Protein AF-A0A812QAQ3-F1 (afdb_monomer)

Radius of gyration: 33.07 Å; Cα contacts (8 Å, |Δi|>4): 103; chains: 1; bounding box: 86×36×86 Å

pLDDT: mean 80.58, std 15.56, range [41.09, 96.94]

Secondary structure (DSSP, 8-state):
---GGGTTHHHHHHHHHHHHHHHHHHHHHHHHHHHHH-EEEEEEEEPPP-EETTEE---EEEEEEEE-SS-SSS-HHHHHHHHHHHHHHHHHHHHHHHHHHHHHHHHHHHHHHHHHHHHHHHHHHHHHHHTS-GGG-SS-------PPPPP---

Foldseek 3Di:
DPDPVCVCVLVVLQVLLVVLVVVLVVLVVVLVVCQVQADWDKDWDWDDWDDDPNDTDTDIDIDIDGHHLDDVVVDDVSVVVSVVSVVSSVVSNVSNVVSVVVNVVVVVVVVVVVVVVVVVVVVVVVVVVVPDPPPPPDDDDDDDDDDDDDDDDD

Nearest PDB structures (foldseek):
  8s89-assembly1_A  TM=4.238E-01  e=3.036E+00  synthetic construct
  5owv-assembly1_D  TM=3.569E-01  e=4.433E+00  Campylobacter jejuni
  6ly8-assembly1_G  TM=3.098E-01  e=5.706E+00  Thermus thermophilus HB8
  5oxf-assembly1_C  TM=3.542E-01  e=6.895E+00  Campylobacter jejuni
  6r10-assembly1_G  TM=2.069E-01  e=2.513E+00  Thermus thermophilus HB8

Sequence (154 aa):
MIRDDMQEMPAYALVYGMLCGLNCCFTLLPLVADLAEGRHVEQTVREPTVRVNRTKYESWTTYTQITPFFDMSLGLEFNAESLCMLLTPLTMAAGCYLSACAHVIVDQAAHRLDVQHDEDQFGDSTRHLATLPAAERTLQCPRVFSGKAFKVDT

Structure (mmCIF, N/CA/C/O backbone):
data_AF-A0A812QAQ3-F1
#
_entry.id   AF-A0A812QAQ3-F1
#
loop_
_atom_site.group_PDB
_atom_site.id
_atom_site.type_symbol
_atom_site.label_atom_id
_atom_site.label_alt_id
_atom_site.label_comp_id
_atom_site.label_asym_id
_atom_site.label_entity_id
_atom_site.label_seq_id
_atom_site.pdbx_PDB_ins_code
_atom_site.Cartn_x
_atom_site.Cartn_y
_atom_site.Cartn_z
_atom_site.occupancy
_atom_site.B_iso_or_equiv
_atom_site.auth_seq_id
_atom_site.auth_comp_id
_atom_site.auth_asym_id
_atom_site.auth_atom_id
_atom_site.pdbx_PDB_model_num
ATOM 1 N N . MET A 1 1 ? 4.941 -2.038 -35.171 1.00 48.50 1 MET A N 1
ATOM 2 C CA . MET A 1 1 ? 4.101 -0.835 -35.006 1.00 48.50 1 MET A CA 1
ATOM 3 C C . MET A 1 1 ? 3.555 -0.843 -33.580 1.00 48.50 1 MET A C 1
ATOM 5 O O . MET A 1 1 ? 2.393 -1.150 -33.355 1.00 48.50 1 MET A O 1
ATOM 9 N N . ILE A 1 2 ? 4.446 -0.629 -32.607 1.00 48.84 2 ILE A N 1
ATOM 10 C CA . ILE A 1 2 ? 4.054 -0.261 -31.243 1.00 48.84 2 ILE A CA 1
ATOM 11 C C . ILE A 1 2 ? 3.640 1.202 -31.375 1.00 48.84 2 ILE A C 1
ATOM 13 O O . ILE A 1 2 ? 4.372 1.997 -31.953 1.00 48.84 2 ILE A O 1
ATOM 17 N N . ARG A 1 3 ? 2.390 1.480 -31.033 1.00 52.34 3 ARG A N 1
ATOM 18 C CA . ARG A 1 3 ? 1.705 2.750 -31.274 1.00 52.34 3 ARG A CA 1
ATOM 19 C C . ARG A 1 3 ? 2.239 3.772 -30.265 1.00 52.34 3 ARG A C 1
ATOM 21 O O . ARG A 1 3 ? 2.377 3.409 -29.098 1.00 52.34 3 ARG A O 1
ATOM 28 N N . ASP A 1 4 ? 2.505 5.005 -30.700 1.00 66.06 4 ASP A N 1
ATOM 29 C CA . ASP A 1 4 ? 3.058 6.100 -29.874 1.00 66.06 4 ASP A CA 1
ATOM 30 C C . ASP A 1 4 ? 2.292 6.357 -28.554 1.00 66.06 4 ASP A C 1
ATOM 32 O O . ASP A 1 4 ? 2.837 6.938 -27.623 1.00 66.06 4 ASP A O 1
ATOM 36 N N . ASP A 1 5 ? 1.075 5.822 -28.400 1.00 68.69 5 ASP A N 1
ATOM 37 C CA . ASP A 1 5 ? 0.294 5.833 -27.152 1.00 68.69 5 ASP A CA 1
ATOM 38 C C . ASP A 1 5 ? 0.986 5.186 -25.933 1.00 68.69 5 ASP A C 1
ATO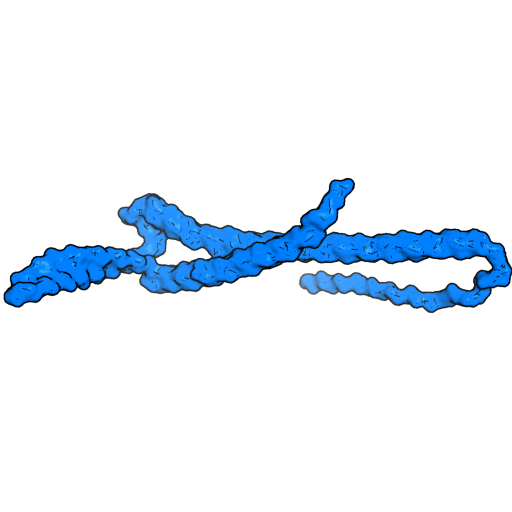M 40 O O . ASP A 1 5 ? 0.570 5.423 -24.800 1.00 68.69 5 ASP A O 1
ATOM 44 N N . MET A 1 6 ? 2.021 4.355 -26.114 1.00 75.25 6 MET A N 1
ATOM 45 C CA . MET A 1 6 ? 2.731 3.741 -24.977 1.00 75.25 6 MET A CA 1
ATOM 46 C C . MET A 1 6 ? 3.845 4.623 -24.391 1.00 75.25 6 MET A C 1
ATOM 48 O O . MET A 1 6 ? 4.409 4.258 -23.359 1.00 75.25 6 MET A O 1
ATOM 52 N N . GLN A 1 7 ? 4.147 5.777 -24.999 1.00 79.38 7 GLN A N 1
ATOM 53 C CA . GLN A 1 7 ? 5.209 6.675 -24.528 1.00 79.38 7 GLN A CA 1
ATOM 54 C C . GLN A 1 7 ? 4.884 7.321 -23.169 1.00 79.38 7 GLN A C 1
ATOM 56 O O . GLN A 1 7 ? 5.785 7.544 -22.366 1.00 79.38 7 GLN A O 1
ATOM 61 N N . GLU A 1 8 ? 3.600 7.531 -22.867 1.00 84.62 8 GLU A N 1
ATOM 62 C CA . GLU A 1 8 ? 3.127 8.111 -21.596 1.00 84.62 8 GLU A CA 1
ATOM 63 C C . GLU A 1 8 ? 2.911 7.057 -20.488 1.00 84.62 8 GLU A C 1
ATOM 65 O O . GLU A 1 8 ? 2.724 7.383 -19.314 1.00 84.62 8 GLU A O 1
ATOM 70 N N . MET A 1 9 ? 2.963 5.762 -20.825 1.00 85.00 9 MET A N 1
ATOM 71 C CA . MET A 1 9 ? 2.752 4.667 -19.872 1.00 85.00 9 MET A CA 1
ATOM 72 C C . MET A 1 9 ? 3.667 4.702 -18.623 1.00 85.00 9 MET A C 1
ATOM 74 O O . MET A 1 9 ? 3.151 4.452 -17.527 1.00 85.00 9 MET A O 1
ATOM 78 N N . PRO A 1 10 ? 4.981 5.019 -18.710 1.00 87.62 10 PRO A N 1
ATOM 79 C CA . PRO A 1 10 ? 5.836 5.086 -17.521 1.00 87.62 10 PRO A CA 1
ATOM 80 C C . PRO A 1 10 ? 5.437 6.193 -16.540 1.00 87.62 10 PRO A C 1
ATOM 82 O O . PRO A 1 10 ? 5.557 5.993 -15.329 1.00 87.62 10 PRO A O 1
ATOM 85 N N . ALA A 1 11 ? 4.909 7.320 -17.031 1.00 88.25 11 ALA A N 1
ATOM 86 C CA . ALA A 1 11 ? 4.437 8.403 -16.173 1.00 88.25 11 ALA A CA 1
ATOM 87 C C . ALA A 1 11 ? 3.240 7.944 -15.323 1.00 88.25 11 ALA A C 1
ATOM 89 O O . ALA A 1 11 ? 3.220 8.145 -14.107 1.00 88.25 11 ALA A O 1
ATOM 90 N N . TYR A 1 12 ? 2.280 7.241 -15.935 1.00 91.44 12 TYR A N 1
ATOM 91 C CA . TYR A 1 12 ? 1.130 6.684 -15.216 1.00 91.44 12 TYR A CA 1
ATOM 92 C C . TYR A 1 12 ? 1.519 5.588 -14.224 1.00 91.44 12 TYR A C 1
ATOM 94 O O . TYR A 1 12 ? 0.958 5.536 -13.128 1.00 91.44 12 TYR A O 1
ATOM 102 N N . ALA A 1 13 ? 2.489 4.738 -14.579 1.00 91.19 13 ALA A N 1
ATOM 103 C CA . ALA A 1 13 ? 3.004 3.723 -13.668 1.00 91.19 13 ALA A CA 1
ATOM 104 C C . ALA A 1 13 ? 3.558 4.381 -12.399 1.00 91.19 13 ALA A C 1
ATOM 106 O O . ALA A 1 13 ? 3.121 4.051 -11.302 1.00 91.19 13 ALA A O 1
ATOM 107 N N . LEU A 1 14 ? 4.430 5.382 -12.537 1.00 91.81 14 LEU A N 1
ATOM 108 C CA . LEU A 1 14 ? 5.031 6.076 -11.398 1.00 91.81 14 LEU A CA 1
ATOM 109 C C . LEU A 1 14 ? 3.987 6.765 -10.502 1.00 91.81 14 LEU A C 1
ATOM 111 O O . LEU A 1 14 ? 4.068 6.644 -9.277 1.00 91.81 14 LEU A O 1
ATOM 115 N N . VAL A 1 15 ? 2.975 7.421 -11.083 1.00 95.44 15 VAL A N 1
ATOM 116 C CA . VAL A 1 15 ? 1.864 8.013 -10.312 1.00 95.44 15 VAL A CA 1
ATOM 117 C C . VAL A 1 15 ? 1.090 6.941 -9.540 1.00 95.44 15 VAL A C 1
ATOM 119 O O . VAL A 1 15 ? 0.795 7.131 -8.359 1.00 95.44 15 VAL A O 1
ATOM 122 N N . TYR A 1 16 ? 0.803 5.797 -10.167 1.00 94.75 16 TYR A N 1
ATOM 123 C CA . TYR A 1 16 ? 0.175 4.662 -9.490 1.00 94.75 16 TYR A CA 1
ATOM 124 C C . TYR A 1 16 ? 1.026 4.163 -8.312 1.00 94.75 16 TYR A C 1
ATOM 126 O O . TYR A 1 16 ? 0.506 4.003 -7.208 1.00 94.75 16 TYR A O 1
ATOM 134 N N . GLY A 1 17 ? 2.339 4.004 -8.506 1.00 95.56 17 GLY A N 1
ATOM 135 C CA . GLY A 1 17 ? 3.268 3.623 -7.442 1.00 95.56 17 GLY A CA 1
ATOM 136 C C . GLY A 1 17 ? 3.248 4.587 -6.254 1.00 95.56 17 GLY A C 1
ATOM 137 O O . GLY A 1 17 ? 3.152 4.143 -5.108 1.00 95.56 17 GLY A O 1
ATOM 138 N N . MET A 1 18 ? 3.256 5.901 -6.509 1.00 95.69 18 MET A N 1
ATOM 139 C CA . MET A 1 18 ? 3.160 6.915 -5.451 1.00 95.69 18 MET A CA 1
ATOM 140 C C . MET A 1 18 ? 1.838 6.830 -4.682 1.00 95.69 18 MET A C 1
ATOM 142 O O . MET A 1 18 ? 1.845 6.868 -3.451 1.00 95.69 18 MET A O 1
ATOM 146 N N . LEU A 1 19 ? 0.711 6.689 -5.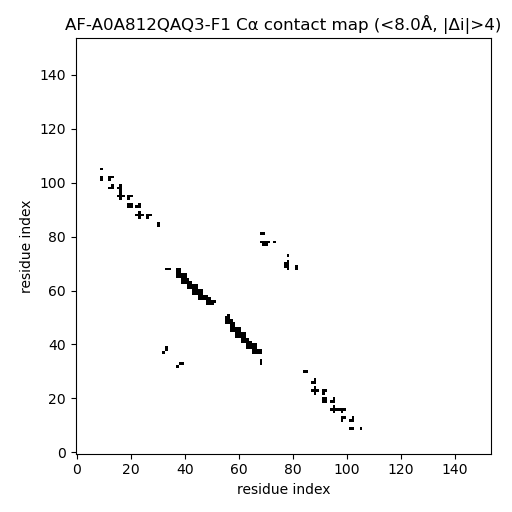385 1.00 96.62 19 LEU A N 1
ATOM 147 C CA . LEU A 1 19 ? -0.607 6.561 -4.757 1.00 96.62 19 LEU A CA 1
ATOM 148 C C . LEU A 1 19 ? -0.698 5.295 -3.900 1.00 96.62 19 LEU A C 1
ATOM 150 O O . LEU A 1 19 ? -1.179 5.357 -2.769 1.00 96.62 19 LEU A O 1
ATOM 154 N N . CYS A 1 20 ? -0.181 4.165 -4.392 1.00 96.31 20 CYS A N 1
ATOM 155 C CA . CYS A 1 20 ? -0.068 2.939 -3.606 1.00 96.31 20 CYS A CA 1
ATOM 156 C C . CYS A 1 20 ? 0.796 3.140 -2.356 1.00 96.31 20 CYS A C 1
ATOM 158 O O . CYS A 1 20 ? 0.408 2.690 -1.281 1.00 96.31 20 CYS A O 1
ATOM 160 N N . GLY A 1 21 ? 1.926 3.844 -2.468 1.00 96.69 21 GLY A N 1
ATOM 161 C CA . GLY A 1 21 ? 2.788 4.166 -1.329 1.00 96.69 21 GLY A CA 1
ATOM 162 C C . GLY A 1 21 ? 2.085 5.022 -0.270 1.00 96.69 21 GLY A C 1
ATOM 163 O O . GLY A 1 21 ? 2.114 4.683 0.911 1.00 96.69 21 GLY A O 1
ATOM 164 N N . LEU A 1 22 ? 1.394 6.090 -0.680 1.00 96.62 22 LEU A N 1
ATOM 165 C CA . LEU A 1 22 ? 0.645 6.959 0.236 1.00 96.62 22 LEU A CA 1
ATOM 166 C C . LEU A 1 22 ? -0.507 6.214 0.920 1.00 96.62 22 LEU A C 1
ATOM 168 O O . LEU A 1 22 ? -0.650 6.291 2.141 1.00 96.62 22 LEU A O 1
ATOM 172 N N . ASN A 1 23 ? -1.283 5.440 0.157 1.00 95.81 23 ASN A N 1
ATOM 173 C CA . ASN A 1 23 ? -2.368 4.623 0.702 1.00 95.81 23 ASN A CA 1
ATOM 174 C C . ASN A 1 23 ? -1.840 3.543 1.656 1.00 95.81 23 ASN A C 1
ATOM 176 O O . ASN A 1 23 ? -2.462 3.278 2.685 1.00 95.81 23 ASN A O 1
ATOM 180 N N . CYS A 1 24 ? -0.670 2.968 1.362 1.00 96.94 24 CYS A N 1
ATOM 181 C CA . CYS A 1 24 ? 0.006 2.042 2.261 1.00 96.94 24 CYS A CA 1
ATOM 182 C C . CYS A 1 24 ? 0.342 2.723 3.591 1.00 96.94 24 CYS A C 1
ATOM 184 O O . CYS A 1 24 ? 0.026 2.170 4.638 1.00 96.94 24 CYS A O 1
ATOM 186 N N . CYS A 1 25 ? 0.918 3.930 3.575 1.00 96.12 25 CYS A N 1
ATOM 187 C CA . CYS A 1 25 ? 1.226 4.674 4.800 1.00 96.12 25 CYS A CA 1
ATOM 188 C C . CYS A 1 25 ? -0.033 4.975 5.624 1.00 96.12 25 CYS A C 1
ATOM 190 O O . CYS A 1 25 ? -0.046 4.733 6.830 1.00 96.12 25 CYS A O 1
ATOM 192 N N . PHE A 1 26 ? -1.108 5.448 4.985 1.00 96.12 26 PHE A N 1
ATOM 193 C CA . PHE A 1 26 ? -2.362 5.752 5.681 1.00 96.12 26 PHE A CA 1
ATOM 194 C C . PHE A 1 26 ? -3.096 4.520 6.198 1.00 96.12 26 PHE A C 1
ATOM 196 O O . PHE A 1 26 ? -3.823 4.637 7.175 1.00 96.12 26 PHE A O 1
ATOM 203 N N . THR A 1 27 ? -2.898 3.355 5.584 1.00 95.62 27 THR A N 1
ATOM 204 C CA . THR A 1 27 ? -3.456 2.089 6.081 1.00 95.62 27 THR A CA 1
ATOM 205 C C . THR A 1 27 ? -2.584 1.494 7.187 1.00 95.62 27 THR A C 1
ATOM 207 O O . THR A 1 27 ? -3.094 0.918 8.141 1.00 95.62 27 THR A O 1
ATOM 210 N N . LEU A 1 28 ? -1.262 1.656 7.096 1.00 94.88 28 LEU A N 1
ATOM 211 C CA . LEU A 1 28 ? -0.313 1.101 8.057 1.00 94.88 28 LEU A CA 1
ATOM 212 C C . LEU A 1 28 ? -0.363 1.824 9.409 1.00 94.88 28 LEU A C 1
ATOM 214 O O . LEU A 1 28 ? -0.235 1.173 10.437 1.00 94.88 28 LEU A O 1
ATOM 218 N N . LEU A 1 29 ? -0.562 3.146 9.430 1.00 95.00 29 LEU A N 1
ATOM 219 C CA . LEU A 1 29 ? -0.653 3.924 10.673 1.00 95.00 29 LEU A CA 1
ATOM 220 C C . LEU A 1 29 ? -1.769 3.451 11.629 1.00 95.00 29 LEU A C 1
ATOM 222 O O . LEU A 1 29 ? -1.440 3.123 12.770 1.00 95.00 29 LEU A O 1
ATOM 226 N N . PRO A 1 30 ? -3.052 3.380 11.216 1.00 91.50 30 PRO A N 1
ATOM 227 C CA . PRO A 1 30 ? -4.113 2.869 12.077 1.00 91.50 30 PRO A CA 1
ATOM 228 C C . PRO A 1 30 ? -3.897 1.392 12.405 1.00 91.50 30 PRO A C 1
ATOM 230 O O . PRO A 1 30 ? -4.091 1.002 13.545 1.00 91.50 30 PRO A O 1
ATOM 233 N N . LEU A 1 31 ? -3.386 0.592 11.463 1.00 92.69 31 LEU A N 1
ATOM 234 C CA . LEU A 1 31 ? -3.083 -0.816 11.714 1.00 92.69 31 LEU A CA 1
ATOM 235 C C . LEU A 1 31 ? -2.036 -0.995 12.823 1.00 92.69 31 LEU A C 1
ATOM 237 O O . LEU A 1 31 ? -2.182 -1.877 13.659 1.00 92.69 31 LEU A O 1
ATOM 241 N N . VAL A 1 32 ? -0.988 -0.166 12.850 1.00 93.75 32 VAL A N 1
ATOM 242 C CA . VAL A 1 32 ? 0.030 -0.186 13.914 1.00 93.75 32 VAL A CA 1
ATOM 243 C C . VAL A 1 32 ? -0.551 0.297 15.243 1.00 93.75 32 VAL A C 1
ATOM 245 O O . VAL A 1 32 ? -0.209 -0.272 16.278 1.00 93.75 32 VAL A O 1
ATOM 248 N N . ALA A 1 33 ? -1.432 1.302 15.228 1.00 91.62 33 ALA A N 1
ATOM 249 C CA . ALA A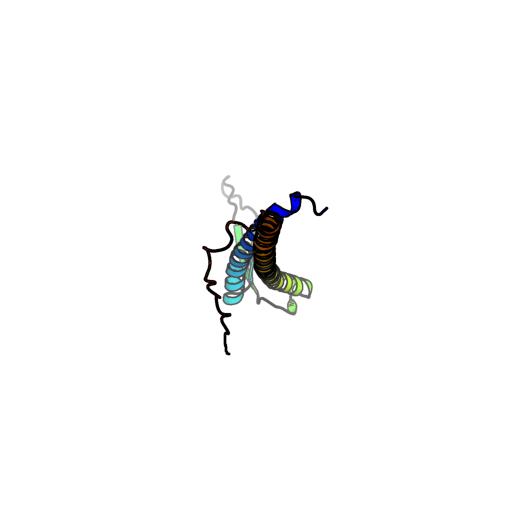 1 33 ? -2.130 1.761 16.429 1.00 91.62 33 ALA A CA 1
ATOM 250 C C . ALA A 1 33 ? -3.029 0.654 17.012 1.00 91.62 33 ALA A C 1
ATOM 252 O O . ALA A 1 33 ? -2.895 0.312 18.186 1.00 91.62 33 ALA A O 1
ATOM 253 N N . ASP A 1 34 ? -3.837 0.010 16.168 1.00 90.94 34 ASP A N 1
ATOM 254 C CA . ASP A 1 34 ? -4.704 -1.112 16.542 1.00 90.94 34 ASP A CA 1
ATOM 255 C C . ASP A 1 34 ? -3.896 -2.326 17.026 1.00 90.94 34 ASP A C 1
ATOM 257 O O . ASP A 1 34 ? -4.334 -3.066 17.906 1.00 90.94 34 ASP A O 1
ATOM 261 N N . LEU A 1 35 ? -2.695 -2.550 16.479 1.00 89.44 35 LEU A N 1
ATOM 262 C CA . LEU A 1 35 ? -1.816 -3.632 16.927 1.00 89.44 35 LEU A CA 1
ATOM 263 C C . LEU A 1 35 ? -1.176 -3.341 18.295 1.00 89.44 35 LEU A C 1
ATOM 265 O O . LEU A 1 35 ? -0.859 -4.279 19.025 1.00 89.44 35 LEU A O 1
ATOM 269 N N . ALA A 1 36 ? -0.967 -2.064 18.633 1.00 89.81 36 ALA A N 1
ATOM 270 C CA . ALA A 1 36 ? -0.369 -1.641 19.896 1.00 89.81 36 ALA A CA 1
ATOM 271 C C . ALA A 1 36 ? -1.385 -1.602 21.050 1.00 89.81 36 ALA A C 1
ATOM 273 O O . ALA A 1 36 ? -1.060 -2.036 22.156 1.00 89.81 36 ALA A O 1
ATOM 274 N N . GLU A 1 37 ? -2.596 -1.097 20.802 1.00 87.94 37 GLU A N 1
ATOM 275 C CA . GLU A 1 37 ? -3.628 -0.892 21.834 1.00 87.94 37 GLU A CA 1
ATOM 276 C C . GLU A 1 37 ? -4.722 -1.977 21.829 1.00 87.94 37 GLU A C 1
ATOM 278 O O . GLU A 1 37 ? -5.403 -2.178 22.837 1.00 87.94 37 GLU A O 1
ATOM 283 N N . GLY A 1 38 ? -4.832 -2.751 20.745 1.00 82.81 38 GLY A N 1
ATOM 284 C CA . GLY A 1 38 ? -5.904 -3.718 20.514 1.00 82.81 38 GLY A CA 1
ATOM 285 C C . GLY A 1 38 ? -7.010 -3.150 19.620 1.00 82.81 38 GLY A C 1
ATOM 286 O O . GLY A 1 38 ? -7.138 -1.942 19.435 1.00 82.81 38 GLY A O 1
ATOM 287 N N . ARG A 1 39 ? -7.839 -4.030 19.044 1.00 82.31 39 ARG A N 1
ATOM 288 C CA . ARG A 1 39 ? -8.925 -3.616 18.147 1.00 82.31 39 ARG A CA 1
ATOM 289 C C . ARG A 1 39 ? -10.080 -3.052 18.973 1.00 82.31 39 ARG A C 1
ATOM 291 O O . ARG A 1 39 ? -10.706 -3.784 19.749 1.00 82.31 39 ARG A O 1
ATOM 298 N N . HIS A 1 40 ? -10.373 -1.769 18.773 1.00 85.12 40 HIS A N 1
ATOM 299 C CA . HIS A 1 40 ? -11.506 -1.086 19.390 1.00 85.12 40 HIS A CA 1
ATOM 300 C C . HIS A 1 40 ? -12.782 -1.334 18.585 1.00 85.12 40 HIS A C 1
ATOM 302 O O . HIS A 1 40 ? -12.909 -0.911 17.437 1.00 85.12 40 HIS A O 1
ATOM 308 N N . VAL A 1 41 ? -13.748 -2.010 19.201 1.00 81.25 41 VAL A N 1
ATOM 309 C CA . VAL A 1 41 ? -15.101 -2.136 18.658 1.00 81.25 41 VAL A CA 1
ATOM 310 C C . VAL A 1 41 ? -16.014 -1.270 19.510 1.00 81.25 41 VAL A C 1
ATOM 312 O O . VAL A 1 41 ? -16.273 -1.572 20.677 1.00 81.25 41 VAL A O 1
ATOM 315 N N . GLU A 1 42 ? -16.474 -0.165 18.931 1.00 83.69 42 GLU A N 1
ATOM 316 C CA . GLU A 1 42 ? -17.444 0.719 19.569 1.00 83.69 42 GLU A CA 1
ATOM 317 C C . GLU A 1 42 ? -18.857 0.349 19.132 1.00 83.69 42 GLU A C 1
ATOM 319 O O . GLU A 1 42 ? -19.190 0.353 17.945 1.00 83.69 42 GLU A O 1
ATOM 324 N N . GLN A 1 43 ? -19.709 0.051 20.108 1.00 83.50 43 GLN A N 1
ATOM 325 C CA . GLN A 1 43 ? -21.129 -0.156 19.884 1.00 83.50 43 GLN A CA 1
ATOM 326 C C . GLN A 1 43 ? -21.915 0.935 20.609 1.00 83.50 43 GLN A C 1
ATOM 328 O O . GLN A 1 43 ? -22.018 0.948 21.838 1.00 83.50 43 GLN A O 1
ATOM 333 N N . THR A 1 44 ? -22.492 1.854 19.837 1.00 84.75 44 THR A N 1
ATOM 334 C CA . THR A 1 44 ? -23.367 2.902 20.368 1.00 84.75 44 THR A CA 1
ATOM 335 C C . THR A 1 44 ? -24.795 2.384 20.417 1.00 84.75 44 THR A C 1
ATOM 337 O O . THR A 1 44 ? -25.424 2.158 19.381 1.00 84.75 44 THR A O 1
ATOM 340 N N . VAL A 1 45 ? -25.324 2.198 21.625 1.00 84.06 45 VAL A N 1
ATOM 341 C CA . VAL A 1 45 ? -26.708 1.764 21.826 1.00 84.06 45 VAL A CA 1
ATOM 342 C C . VAL A 1 45 ? -27.534 2.961 22.280 1.00 84.06 45 VAL A C 1
ATOM 344 O O . VAL A 1 45 ? -27.166 3.690 23.201 1.00 84.06 45 VAL A O 1
ATOM 347 N N . ARG A 1 46 ? -28.667 3.185 21.607 1.00 79.62 46 ARG A N 1
ATOM 348 C CA . ARG A 1 46 ? -29.615 4.235 21.983 1.00 79.62 46 ARG A CA 1
ATOM 349 C C . ARG A 1 46 ? -30.413 3.779 23.197 1.00 79.62 46 ARG A C 1
ATOM 351 O O . ARG A 1 46 ? -31.146 2.793 23.115 1.00 79.62 46 ARG A O 1
ATOM 358 N N . GLU A 1 47 ? -30.313 4.511 24.297 1.00 78.00 47 GLU A N 1
ATOM 359 C CA . GLU A 1 47 ? -31.127 4.237 25.474 1.00 78.00 47 GLU A CA 1
ATOM 360 C C . GLU A 1 47 ? -32.555 4.788 25.305 1.00 78.00 47 GLU A C 1
ATOM 362 O O . GLU A 1 47 ? -32.785 5.771 24.586 1.00 78.00 47 GLU A O 1
ATOM 367 N N . PRO A 1 48 ? -33.560 4.147 25.930 1.00 68.75 48 PRO A N 1
ATOM 368 C CA . PRO A 1 48 ? -34.943 4.587 25.829 1.00 68.75 48 PRO A CA 1
ATOM 369 C C . PRO A 1 48 ? -35.113 5.995 26.412 1.00 68.75 48 PRO A C 1
ATOM 371 O O . PRO A 1 48 ? -34.731 6.284 27.542 1.00 68.75 48 PRO A O 1
ATOM 374 N N . THR A 1 49 ? -35.734 6.884 25.636 1.00 73.00 49 THR A N 1
ATOM 375 C CA . THR A 1 49 ? -35.931 8.290 26.012 1.00 73.00 49 THR A CA 1
ATOM 376 C C . THR A 1 49 ? -36.840 8.418 27.231 1.00 73.00 49 THR A C 1
ATOM 378 O O . THR A 1 49 ? -38.033 8.108 27.149 1.00 73.00 49 THR A O 1
ATOM 381 N N . VAL A 1 50 ? -36.312 8.944 28.336 1.00 72.19 50 VAL A N 1
ATOM 382 C CA . VAL A 1 50 ? -37.102 9.270 29.527 1.00 72.19 50 VAL A CA 1
ATOM 383 C C . VAL A 1 50 ? -37.709 10.665 29.340 1.00 72.19 50 VAL A C 1
ATOM 385 O O . VAL A 1 50 ? -37.000 11.667 29.226 1.00 72.19 50 VAL A O 1
ATOM 388 N N . ARG A 1 51 ? -39.043 10.754 29.268 1.00 68.44 51 ARG A N 1
ATOM 389 C CA . ARG A 1 51 ? -39.758 12.041 29.252 1.00 68.44 51 ARG A CA 1
ATOM 390 C C . ARG A 1 51 ? -39.975 12.516 30.685 1.00 68.44 51 ARG A C 1
ATOM 392 O O . ARG A 1 51 ? -40.851 11.998 31.371 1.00 68.44 51 ARG A O 1
ATOM 399 N N . VAL A 1 52 ? -39.240 13.542 31.103 1.00 77.56 52 VAL A N 1
ATOM 400 C CA . VAL A 1 52 ? -39.479 14.254 32.368 1.00 77.56 52 VAL A CA 1
ATOM 401 C C . VAL A 1 52 ? -39.899 15.685 32.033 1.00 77.56 52 VAL A C 1
ATOM 403 O O . VAL A 1 52 ? -39.184 16.394 31.331 1.00 77.56 52 VAL A O 1
ATOM 406 N N . ASN A 1 53 ? -41.080 16.111 32.495 1.00 78.00 53 ASN A N 1
ATOM 407 C CA . ASN A 1 53 ? -41.583 17.490 32.367 1.00 78.00 53 ASN A CA 1
ATOM 408 C C . ASN A 1 53 ? -41.553 18.097 30.942 1.00 78.00 53 ASN A C 1
ATOM 410 O O . ASN A 1 53 ? -41.054 19.199 30.749 1.00 78.00 53 ASN A O 1
ATOM 414 N N . ARG A 1 54 ? -42.120 17.409 29.934 1.00 75.50 54 ARG A N 1
ATOM 415 C CA . ARG A 1 54 ? -42.197 17.843 28.509 1.00 75.50 54 ARG A CA 1
ATOM 416 C C . ARG A 1 54 ? -40.856 18.020 27.777 1.00 75.50 54 ARG A C 1
ATOM 418 O O . ARG A 1 54 ? -40.878 18.188 26.560 1.00 75.50 54 ARG A O 1
ATOM 425 N N . THR A 1 55 ? -39.721 17.886 28.453 1.00 68.62 55 THR A N 1
ATOM 426 C CA . THR A 1 55 ? -38.397 17.874 27.825 1.00 68.62 55 THR A CA 1
ATOM 427 C C . THR A 1 55 ? -38.014 16.434 27.479 1.00 68.62 55 THR A C 1
ATOM 429 O O . THR A 1 55 ? -38.144 15.522 28.300 1.00 68.62 55 THR A O 1
ATOM 432 N N . LYS A 1 56 ? -37.602 16.195 26.229 1.00 78.25 56 LYS A N 1
ATOM 433 C CA . LYS A 1 56 ? -37.143 14.881 25.761 1.00 78.25 56 LYS A CA 1
ATOM 434 C C . LYS A 1 56 ? -35.635 14.796 25.992 1.00 78.25 56 LYS A C 1
ATOM 436 O O . LYS A 1 56 ? -34.889 15.489 25.311 1.00 78.25 56 LYS A O 1
ATOM 441 N N . TYR A 1 57 ? -35.209 13.962 26.935 1.00 77.12 57 TYR A N 1
ATOM 442 C CA . TYR A 1 57 ? -33.799 13.627 27.117 1.00 77.12 57 TYR A CA 1
ATOM 443 C C . TYR A 1 57 ? -33.492 12.359 26.322 1.00 77.12 57 TYR A C 1
ATOM 445 O O . TYR A 1 57 ? -34.258 11.393 26.350 1.00 77.12 57 TYR A O 1
ATOM 453 N N . GLU A 1 58 ? -32.401 12.392 25.569 1.00 80.31 58 GLU A N 1
ATOM 454 C CA . GLU A 1 58 ? -31.916 11.274 24.769 1.00 80.31 58 GLU A CA 1
ATOM 455 C C . GLU A 1 58 ? -30.499 10.965 25.252 1.00 80.31 58 GLU A C 1
ATOM 457 O O . GLU A 1 58 ? -29.584 11.746 24.995 1.00 80.31 58 GLU A O 1
ATOM 462 N N . SER A 1 59 ? -30.344 9.898 26.042 1.00 79.88 59 SER A N 1
ATOM 463 C CA . SER A 1 59 ? -29.035 9.404 26.464 1.00 79.88 59 SER A CA 1
ATOM 464 C C . SER A 1 59 ? -28.483 8.446 25.412 1.00 79.88 59 SER A C 1
ATOM 466 O O . SER A 1 59 ? -29.204 7.626 24.836 1.00 79.88 59 SER A O 1
ATOM 468 N N . TRP A 1 60 ? -27.190 8.584 25.145 1.00 83.56 60 TRP A N 1
ATOM 469 C CA . TRP A 1 60 ? -26.430 7.694 24.280 1.00 83.56 60 TRP A CA 1
ATOM 470 C C . TRP A 1 60 ? -25.342 7.060 25.136 1.00 83.56 60 TRP A C 1
ATOM 472 O O . TRP A 1 60 ? -24.539 7.785 25.723 1.00 83.56 60 TRP A O 1
ATOM 482 N N . THR A 1 61 ? -25.334 5.730 25.210 1.00 85.19 61 THR A N 1
ATOM 483 C CA . THR A 1 61 ? -24.303 4.977 25.927 1.00 85.19 61 THR A CA 1
ATOM 484 C C . THR A 1 61 ? -23.452 4.248 24.897 1.00 85.19 61 THR A C 1
ATOM 486 O O . THR A 1 61 ? -23.951 3.420 24.130 1.00 85.19 61 THR A O 1
ATOM 489 N N . THR A 1 62 ? -22.168 4.596 24.851 1.00 86.94 62 THR A N 1
ATOM 490 C CA . THR A 1 62 ? -21.180 3.972 23.966 1.00 86.94 62 THR A CA 1
ATOM 491 C C . THR A 1 62 ? -20.422 2.910 24.749 1.00 86.94 62 THR A C 1
ATOM 493 O O . THR A 1 62 ? -19.798 3.215 25.764 1.00 86.94 62 THR A O 1
ATOM 496 N N . TYR A 1 63 ? -20.483 1.661 24.289 1.00 87.94 63 TYR A N 1
ATOM 497 C CA . TYR A 1 63 ? -19.688 0.567 24.837 1.00 87.94 63 TYR A CA 1
ATOM 498 C C . TYR A 1 63 ? -18.449 0.374 23.966 1.00 87.94 63 TYR A C 1
ATOM 500 O O . TYR A 1 63 ? -18.572 0.026 22.793 1.00 87.94 63 TYR A O 1
ATOM 508 N N . THR A 1 64 ? -17.267 0.577 24.542 1.00 86.31 64 THR A N 1
ATOM 509 C CA . THR A 1 64 ? -15.990 0.297 23.878 1.00 86.31 64 THR A CA 1
ATOM 510 C C . THR A 1 64 ? -15.478 -1.052 24.368 1.00 86.31 64 THR A C 1
ATOM 512 O O . THR A 1 64 ? -15.155 -1.204 25.547 1.00 86.31 64 THR A O 1
ATOM 515 N N . GLN A 1 65 ? -15.424 -2.045 23.481 1.00 87.12 65 GLN A N 1
ATOM 516 C CA . GLN A 1 65 ? -14.788 -3.331 23.767 1.00 87.12 65 GLN A CA 1
ATOM 517 C C . GLN A 1 65 ? -13.416 -3.375 23.100 1.00 87.12 65 GLN A C 1
ATOM 519 O O . GLN A 1 65 ? -13.283 -3.060 21.918 1.00 87.12 65 GLN A O 1
ATOM 524 N N . ILE A 1 66 ? -12.400 -3.757 23.874 1.00 89.06 66 ILE A N 1
ATOM 525 C CA . ILE A 1 66 ? -11.037 -3.963 23.380 1.00 89.06 66 ILE A CA 1
ATOM 526 C C . ILE A 1 66 ? -10.864 -5.461 23.181 1.00 89.06 66 ILE A C 1
ATOM 528 O O . ILE A 1 66 ? -10.962 -6.233 24.136 1.00 89.06 66 ILE A O 1
ATOM 532 N N . THR A 1 67 ? -10.634 -5.866 21.936 1.00 90.62 67 THR A N 1
ATOM 533 C CA . THR A 1 67 ? -10.422 -7.271 21.569 1.00 90.62 67 THR A CA 1
ATOM 534 C C . THR A 1 67 ? -9.019 -7.460 20.999 1.00 90.62 67 THR A C 1
ATOM 536 O O . THR A 1 67 ? -8.487 -6.550 20.354 1.00 90.62 67 TH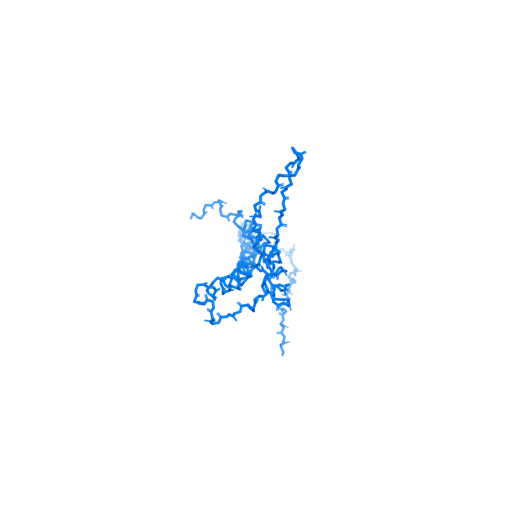R A O 1
ATOM 539 N N . PRO A 1 68 ? -8.374 -8.613 21.246 1.00 89.81 68 PRO A N 1
ATOM 540 C CA . PRO A 1 68 ? -7.098 -8.909 20.614 1.00 89.81 68 PRO A CA 1
ATOM 541 C C . PRO A 1 68 ? -7.279 -9.040 19.096 1.00 89.81 68 PRO A C 1
ATOM 543 O O . PRO A 1 68 ? -8.341 -9.423 18.610 1.00 89.81 68 PRO A O 1
ATOM 546 N N . PHE A 1 69 ? -6.221 -8.745 18.337 1.00 88.62 69 PHE A N 1
ATOM 547 C CA . PHE A 1 69 ? -6.270 -8.716 16.869 1.00 88.62 69 PHE A CA 1
ATOM 548 C C . 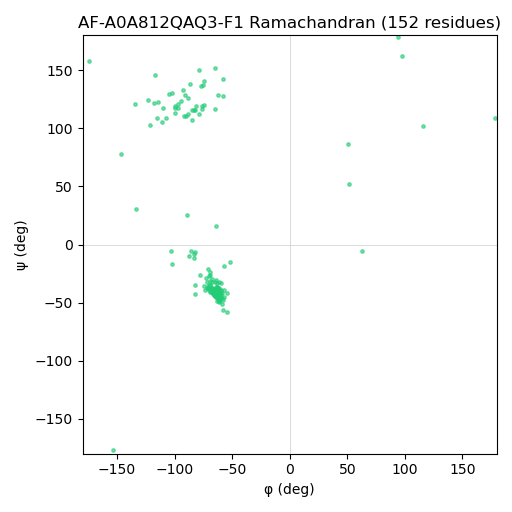PHE A 1 69 ? -6.676 -10.065 16.246 1.00 88.62 69 PHE A C 1
ATOM 550 O O . PHE A 1 69 ? -7.360 -10.106 15.223 1.00 88.62 69 PHE A O 1
ATOM 557 N N . PHE A 1 70 ? -6.286 -11.166 16.892 1.00 91.56 70 PHE A N 1
ATOM 558 C CA . PHE A 1 70 ? -6.741 -12.514 16.571 1.00 91.56 70 PHE A CA 1
ATOM 559 C C . PHE A 1 70 ? -7.379 -13.140 17.804 1.00 91.56 70 PHE A C 1
ATOM 561 O O . PHE A 1 70 ? -6.742 -13.248 18.853 1.00 91.56 70 PHE A O 1
ATOM 568 N N . ASP A 1 71 ? -8.621 -13.586 17.653 1.00 91.62 71 ASP A N 1
ATOM 569 C CA . ASP A 1 71 ? -9.372 -14.250 18.710 1.00 9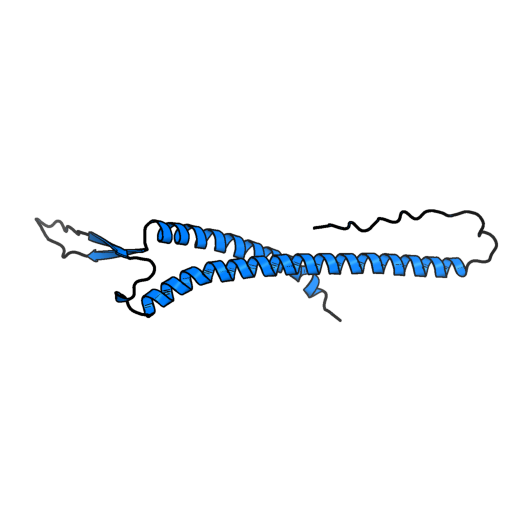1.62 71 ASP A CA 1
ATOM 570 C C . ASP A 1 71 ? -10.053 -15.498 18.143 1.00 91.62 71 ASP A C 1
ATOM 572 O O . ASP A 1 71 ? -10.852 -15.434 17.206 1.00 91.62 71 ASP A O 1
ATOM 576 N N . MET A 1 72 ? -9.736 -16.665 18.706 1.00 93.25 72 MET A N 1
ATOM 577 C CA . MET A 1 72 ? -10.379 -17.921 18.312 1.00 93.25 72 MET A CA 1
ATOM 578 C C . MET A 1 72 ? -11.836 -18.008 18.785 1.00 93.25 72 MET A C 1
ATOM 580 O O . MET A 1 72 ? -12.610 -18.770 18.209 1.00 93.25 72 MET A O 1
ATOM 584 N N . SER A 1 73 ? -12.225 -17.234 19.801 1.00 94.44 73 SER A N 1
ATOM 585 C CA . SER A 1 73 ? -13.580 -17.246 20.360 1.00 94.44 73 SER A CA 1
ATOM 586 C C . SER A 1 73 ? -14.600 -16.486 19.504 1.00 94.44 73 SER A C 1
ATOM 588 O O . SER A 1 73 ? -15.774 -16.851 19.499 1.00 94.44 73 SER A O 1
ATOM 590 N N . LEU A 1 74 ? -14.153 -15.494 18.723 1.00 89.69 74 LEU A N 1
ATOM 591 C CA . LEU A 1 74 ? -14.996 -14.676 17.836 1.00 89.69 74 LEU A CA 1
ATOM 592 C C . LEU A 1 74 ? -15.279 -15.341 16.473 1.00 89.69 74 LEU A C 1
ATOM 594 O O . LEU A 1 74 ? -16.112 -14.859 15.708 1.00 89.69 74 LEU A O 1
ATOM 598 N N . GLY A 1 75 ? -14.626 -16.470 16.174 1.00 94.50 75 GLY A N 1
ATOM 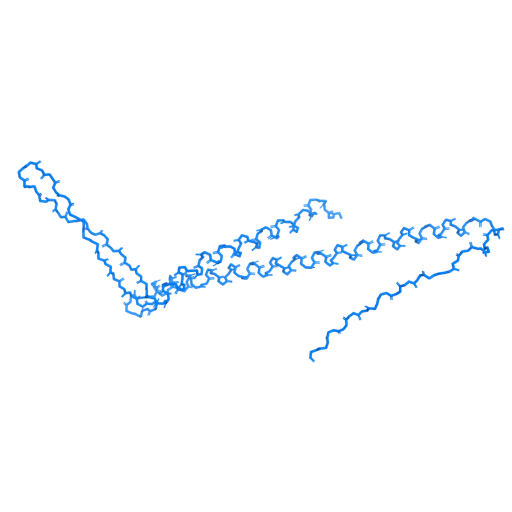599 C CA . GLY A 1 75 ? -14.846 -17.260 14.960 1.00 94.50 75 GLY A CA 1
ATOM 600 C C . GLY A 1 75 ? -13.899 -16.939 13.796 1.00 94.50 75 GLY A C 1
ATOM 601 O O . GLY A 1 75 ? -13.008 -16.095 13.877 1.00 94.50 75 GLY A O 1
ATOM 602 N N . LEU A 1 76 ? -14.054 -17.673 12.688 1.00 95.88 76 LEU A N 1
ATOM 603 C CA . LEU A 1 76 ? -13.165 -17.559 11.520 1.00 95.88 76 LEU A CA 1
ATOM 604 C C . LEU A 1 76 ? -13.364 -16.262 10.730 1.00 95.88 76 LEU A C 1
ATOM 606 O O . LEU A 1 76 ? -12.396 -15.747 10.181 1.00 95.88 76 LEU A O 1
ATOM 610 N N . GLU A 1 77 ? -14.587 -15.736 10.679 1.00 95.12 77 GLU A N 1
ATOM 611 C CA . GLU A 1 77 ? -14.907 -14.509 9.939 1.00 95.12 77 GLU A CA 1
ATOM 612 C C . GLU A 1 77 ? -14.142 -13.302 10.497 1.00 95.12 77 GLU A C 1
ATOM 614 O O . GLU A 1 77 ? -13.497 -12.582 9.738 1.00 95.12 77 GLU A O 1
ATOM 619 N N . PHE A 1 78 ? -14.103 -13.163 11.826 1.00 92.31 78 PHE A N 1
ATOM 620 C CA . PHE A 1 78 ? -13.324 -12.128 12.507 1.00 92.31 78 PHE A CA 1
ATOM 621 C C . PHE A 1 78 ? -11.831 -12.213 12.162 1.00 92.31 78 PHE A C 1
ATOM 623 O O . PHE A 1 78 ? -11.208 -11.227 11.776 1.00 92.31 78 PHE A O 1
ATOM 630 N N . ASN A 1 79 ? -11.257 -13.416 12.235 1.00 93.44 79 ASN A N 1
ATOM 631 C CA . ASN A 1 79 ? -9.839 -13.620 11.937 1.00 93.44 79 ASN A CA 1
ATOM 632 C C . ASN A 1 79 ? -9.512 -13.398 10.449 1.00 93.44 79 ASN A C 1
ATOM 634 O O . ASN A 1 79 ? -8.420 -12.930 10.127 1.00 93.44 79 ASN A O 1
ATOM 638 N N . ALA A 1 80 ? -10.444 -13.709 9.541 1.00 95.69 80 ALA A N 1
ATOM 639 C CA . ALA A 1 80 ? -10.296 -13.431 8.115 1.00 95.69 80 ALA A CA 1
ATOM 640 C C . ALA A 1 80 ? -10.305 -11.923 7.831 1.00 95.69 80 ALA A C 1
ATOM 642 O O . ALA A 1 80 ? -9.499 -11.451 7.032 1.00 95.69 80 ALA A O 1
ATOM 643 N N . GLU A 1 81 ? -11.158 -11.161 8.517 1.00 93.88 81 GLU A N 1
ATOM 644 C CA . GLU A 1 81 ? -11.172 -9.701 8.429 1.00 93.88 81 GLU A CA 1
ATOM 645 C C . GLU A 1 81 ? -9.837 -9.100 8.896 1.00 93.88 81 GLU A C 1
ATOM 647 O O . GLU A 1 81 ? -9.210 -8.341 8.152 1.00 93.88 81 GLU A O 1
ATOM 652 N N . SER A 1 82 ? -9.345 -9.512 10.069 1.00 92.44 82 SER A N 1
ATOM 653 C CA . SER A 1 82 ? -8.033 -9.104 10.591 1.00 92.44 82 SER A CA 1
ATOM 654 C C . SER A 1 82 ? -6.890 -9.450 9.625 1.00 92.44 82 SER A C 1
ATOM 656 O O . SER A 1 82 ? -5.973 -8.657 9.406 1.00 92.44 82 SER A O 1
ATOM 658 N N . LEU A 1 83 ? -6.952 -10.617 8.978 1.00 95.31 83 LEU A N 1
ATOM 659 C CA . LEU A 1 83 ? -5.968 -11.025 7.975 1.00 95.31 83 LEU A CA 1
ATOM 660 C C . LEU A 1 83 ? -6.047 -10.161 6.707 1.00 95.31 83 LEU A C 1
ATOM 662 O O . LEU A 1 83 ? -5.009 -9.764 6.177 1.00 95.31 83 LEU A O 1
ATOM 666 N N . CYS A 1 84 ? -7.247 -9.813 6.238 1.00 95.81 84 CYS A N 1
ATOM 667 C CA . CYS A 1 84 ? -7.434 -8.875 5.129 1.00 95.81 84 CYS A CA 1
ATOM 668 C C . CYS A 1 84 ? -6.858 -7.487 5.449 1.00 95.81 84 CYS A C 1
ATOM 670 O O . CYS A 1 84 ? -6.218 -6.877 4.586 1.00 95.81 84 CYS A O 1
ATOM 672 N N . MET A 1 85 ? -7.012 -7.011 6.689 1.00 94.12 85 MET A N 1
ATOM 673 C CA . MET A 1 85 ? -6.406 -5.754 7.141 1.00 94.12 85 MET A CA 1
ATOM 674 C C . MET A 1 85 ? -4.872 -5.795 7.077 1.00 94.12 85 MET A C 1
ATOM 676 O O . MET A 1 85 ? -4.267 -4.808 6.670 1.00 94.12 85 MET A O 1
ATOM 680 N N . LEU A 1 86 ? -4.239 -6.936 7.383 1.00 94.69 86 LEU A N 1
ATOM 681 C CA . LEU A 1 86 ? -2.785 -7.125 7.237 1.00 94.69 86 LEU A CA 1
ATOM 682 C C . LEU A 1 86 ? -2.338 -7.275 5.774 1.00 94.69 86 LEU A C 1
ATOM 684 O O . LEU A 1 86 ? -1.289 -6.760 5.386 1.00 94.69 86 LEU A O 1
ATOM 688 N N . LEU A 1 87 ? -3.110 -7.984 4.946 1.00 96.69 87 LEU A N 1
ATOM 689 C CA . LEU A 1 87 ? -2.772 -8.199 3.535 1.00 96.69 87 LEU A CA 1
ATOM 690 C C . LEU A 1 87 ? -2.885 -6.919 2.705 1.00 96.69 87 LEU A C 1
ATOM 692 O O . LEU A 1 87 ? -2.129 -6.738 1.752 1.00 96.69 87 LEU A O 1
ATOM 696 N N . THR A 1 88 ? -3.794 -6.016 3.064 1.00 96.19 88 THR A N 1
ATOM 697 C CA . THR A 1 88 ? -4.011 -4.759 2.336 1.00 96.19 88 THR A CA 1
ATOM 698 C C . THR A 1 88 ? -2.723 -3.930 2.187 1.00 96.19 88 THR A C 1
ATOM 700 O O . THR A 1 88 ? -2.300 -3.719 1.047 1.00 96.19 88 THR A O 1
ATOM 703 N N . PRO A 1 89 ? -2.015 -3.520 3.259 1.00 96.00 89 PRO A N 1
ATOM 704 C CA . PRO A 1 89 ? -0.766 -2.772 3.122 1.00 96.00 89 PRO A CA 1
ATOM 705 C C . PRO A 1 89 ? 0.341 -3.587 2.438 1.00 96.00 89 PRO A C 1
ATOM 707 O O . PRO A 1 89 ? 1.141 -3.009 1.709 1.00 96.00 89 PRO A O 1
ATOM 710 N N . LEU A 1 90 ? 0.370 -4.919 2.583 1.00 96.19 90 LEU A N 1
ATOM 711 C CA . LEU A 1 90 ? 1.338 -5.766 1.870 1.00 96.19 90 LEU A CA 1
ATOM 712 C C . LEU A 1 90 ? 1.128 -5.730 0.352 1.00 96.19 90 LEU A C 1
ATOM 714 O O . LEU A 1 90 ? 2.089 -5.587 -0.404 1.00 96.19 90 LEU A O 1
ATOM 718 N N . THR A 1 91 ? -0.121 -5.818 -0.107 1.00 96.88 91 THR A N 1
ATOM 719 C CA . THR A 1 91 ? -0.442 -5.727 -1.540 1.00 96.88 91 THR A CA 1
ATOM 720 C C . THR A 1 91 ? -0.177 -4.327 -2.095 1.00 96.88 91 THR A C 1
ATOM 722 O O . THR A 1 91 ? 0.359 -4.200 -3.196 1.00 96.88 91 THR A O 1
ATOM 725 N N . MET A 1 92 ? -0.455 -3.273 -1.320 1.00 96.19 92 MET A N 1
ATOM 726 C CA . MET A 1 92 ? -0.123 -1.895 -1.698 1.00 96.19 92 MET A CA 1
ATOM 727 C C . MET A 1 92 ? 1.393 -1.663 -1.768 1.00 96.19 92 MET A C 1
ATOM 729 O O . MET A 1 92 ? 1.876 -1.059 -2.728 1.00 96.19 92 MET A O 1
ATOM 733 N N . ALA A 1 93 ? 2.158 -2.190 -0.807 1.00 95.62 93 ALA A N 1
ATOM 734 C CA . ALA A 1 93 ? 3.618 -2.137 -0.816 1.00 95.62 93 ALA A CA 1
ATOM 735 C C . ALA A 1 93 ? 4.203 -2.893 -2.019 1.00 95.62 93 ALA A C 1
ATOM 737 O O . ALA A 1 93 ? 5.090 -2.375 -2.699 1.00 95.62 93 ALA A O 1
ATOM 738 N N . ALA A 1 94 ? 3.663 -4.074 -2.338 1.00 96.56 94 ALA A N 1
ATOM 739 C CA . ALA A 1 94 ? 4.035 -4.818 -3.538 1.00 96.56 94 ALA A CA 1
ATOM 740 C C . ALA A 1 94 ? 3.722 -4.027 -4.822 1.00 96.56 94 ALA A C 1
ATOM 742 O O . ALA A 1 94 ? 4.553 -3.981 -5.726 1.00 96.56 94 ALA A O 1
ATOM 743 N N . GLY A 1 95 ? 2.572 -3.348 -4.889 1.00 95.38 95 GLY A N 1
ATOM 744 C CA . GLY A 1 95 ? 2.216 -2.465 -6.005 1.00 95.38 95 GLY A CA 1
ATOM 745 C C . GLY A 1 95 ? 3.206 -1.310 -6.191 1.00 95.38 95 GLY A C 1
ATOM 746 O O . GLY A 1 95 ? 3.661 -1.063 -7.308 1.00 95.38 95 GLY A O 1
ATOM 747 N N . CYS A 1 96 ? 3.605 -0.658 -5.096 1.00 95.94 96 CYS A N 1
ATOM 748 C CA . CYS A 1 96 ? 4.629 0.388 -5.106 1.00 95.94 96 CYS A CA 1
ATOM 749 C C . CYS A 1 96 ? 5.989 -0.151 -5.588 1.00 95.94 96 CYS A C 1
ATOM 751 O O . CYS A 1 96 ? 6.611 0.430 -6.480 1.00 95.94 96 CYS A O 1
ATOM 753 N N . TYR A 1 97 ? 6.415 -1.307 -5.069 1.00 96.06 97 TYR A N 1
ATOM 754 C CA . TYR A 1 97 ? 7.671 -1.950 -5.460 1.00 96.06 97 TYR A CA 1
ATOM 755 C C . TYR A 1 97 ? 7.704 -2.318 -6.950 1.00 96.06 97 TYR A C 1
ATOM 757 O O . TYR A 1 97 ? 8.658 -1.982 -7.653 1.00 96.06 97 TYR A O 1
ATOM 765 N N . LEU A 1 98 ? 6.647 -2.965 -7.450 1.00 95.00 98 LEU A N 1
ATOM 766 C CA . LEU A 1 98 ? 6.542 -3.347 -8.860 1.00 95.00 98 LEU A CA 1
ATOM 767 C C . LEU A 1 98 ? 6.527 -2.121 -9.773 1.00 95.00 98 LEU A C 1
ATOM 769 O O . LEU A 1 98 ? 7.187 -2.126 -10.810 1.00 95.00 98 LEU A O 1
ATOM 773 N N . SER A 1 99 ? 5.836 -1.056 -9.369 1.00 94.62 99 SER A N 1
ATOM 774 C CA . SER A 1 99 ? 5.832 0.207 -10.101 1.00 94.62 99 SER A CA 1
ATOM 775 C C . SER A 1 99 ? 7.223 0.842 -10.182 1.00 94.62 99 SER A C 1
ATOM 777 O O . SER A 1 99 ? 7.607 1.324 -11.247 1.00 94.62 99 SER A O 1
ATOM 779 N N . ALA A 1 100 ? 7.981 0.854 -9.083 1.00 92.38 100 ALA A N 1
ATOM 780 C CA . ALA A 1 100 ? 9.340 1.391 -9.071 1.00 92.38 100 ALA A CA 1
ATOM 781 C C . ALA A 1 100 ? 10.279 0.554 -9.955 1.00 92.38 100 ALA A C 1
ATOM 783 O O . ALA A 1 100 ? 11.056 1.101 -10.736 1.00 92.38 100 ALA A O 1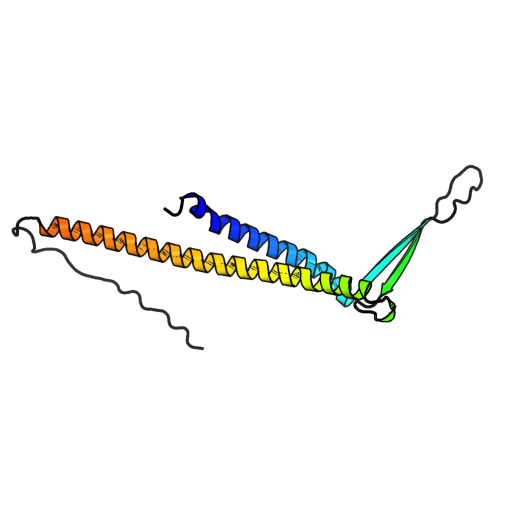
ATOM 784 N N . CYS A 1 101 ? 10.160 -0.775 -9.885 1.00 93.81 101 CYS A N 1
ATOM 785 C CA . CYS A 1 101 ? 10.921 -1.688 -10.732 1.00 93.81 101 CYS A CA 1
ATOM 786 C C . CYS A 1 101 ? 10.609 -1.471 -12.221 1.00 93.81 101 CYS A C 1
ATOM 788 O O . CYS A 1 101 ? 11.529 -1.337 -13.029 1.00 93.81 101 CYS A O 1
ATOM 790 N N . ALA A 1 102 ? 9.326 -1.356 -12.577 1.00 92.00 102 ALA A N 1
ATOM 791 C CA . ALA A 1 102 ? 8.900 -1.075 -13.943 1.00 92.00 102 ALA A CA 1
ATOM 792 C C . ALA A 1 102 ? 9.487 0.246 -14.461 1.00 92.00 102 ALA A C 1
ATOM 794 O O . ALA A 1 102 ? 9.972 0.294 -15.588 1.00 92.00 102 ALA A O 1
ATOM 795 N N . HIS A 1 103 ? 9.517 1.289 -13.627 1.00 91.31 103 HIS A N 1
ATOM 796 C CA . HIS A 1 103 ? 10.094 2.577 -14.006 1.00 91.31 103 HIS A CA 1
ATOM 797 C C . HIS A 1 103 ? 11.590 2.472 -14.337 1.00 91.31 103 HIS A C 1
ATOM 799 O O . HIS A 1 103 ? 12.026 2.981 -15.365 1.00 91.31 103 HIS A O 1
ATOM 805 N N . VAL A 1 104 ? 12.372 1.760 -13.516 1.00 91.88 104 VAL A N 1
ATOM 806 C CA . VAL A 1 104 ? 13.808 1.537 -13.774 1.00 91.88 104 VAL A CA 1
ATOM 807 C C . VAL A 1 104 ? 14.029 0.771 -15.080 1.00 91.88 104 VAL A C 1
ATOM 809 O O . VAL A 1 104 ? 14.936 1.100 -15.840 1.00 91.88 104 VAL A O 1
ATOM 812 N N . ILE A 1 105 ? 13.199 -0.236 -15.363 1.00 91.38 105 ILE A N 1
ATOM 813 C CA . ILE A 1 105 ? 13.305 -1.025 -16.597 1.00 91.38 105 ILE A CA 1
ATOM 814 C C . ILE A 1 105 ? 13.006 -0.160 -17.827 1.00 91.38 105 ILE A C 1
ATOM 816 O O . ILE A 1 105 ? 13.731 -0.247 -18.818 1.00 91.38 105 ILE A O 1
ATOM 820 N N . VAL A 1 106 ? 11.963 0.675 -17.772 1.00 89.38 106 VAL A N 1
ATOM 821 C CA . VAL A 1 106 ? 11.597 1.554 -18.894 1.00 89.38 106 VAL A CA 1
ATOM 822 C C . VAL A 1 106 ? 12.669 2.616 -19.137 1.00 89.38 106 VAL A C 1
ATOM 824 O O . VAL A 1 106 ? 13.050 2.826 -20.285 1.00 89.38 106 VAL A O 1
ATOM 827 N N . ASP A 1 107 ? 13.212 3.219 -18.080 1.00 89.44 107 ASP A N 1
ATOM 828 C CA . ASP A 1 107 ? 14.284 4.216 -18.179 1.00 89.44 107 ASP A CA 1
ATOM 829 C C . ASP A 1 107 ? 15.560 3.623 -18.811 1.00 89.44 107 ASP A C 1
ATOM 831 O O . ASP A 1 107 ? 16.125 4.168 -19.762 1.00 89.44 107 ASP A O 1
ATOM 835 N N . GLN A 1 108 ? 15.951 2.417 -18.381 1.00 90.62 108 GLN A N 1
ATOM 836 C CA . GLN A 1 108 ? 17.073 1.689 -18.982 1.00 90.62 108 GLN A CA 1
ATOM 837 C C . GLN A 1 108 ? 16.828 1.317 -20.449 1.00 90.62 108 GLN A C 1
ATOM 839 O O . GLN A 1 108 ? 17.767 1.318 -21.248 1.00 90.62 108 GLN A O 1
ATOM 844 N N . ALA A 1 109 ? 15.594 0.962 -20.812 1.00 89.25 109 ALA A N 1
ATOM 845 C CA . ALA A 1 109 ? 15.238 0.653 -22.192 1.00 89.25 109 ALA A CA 1
ATOM 846 C C . ALA A 1 109 ? 15.273 1.908 -23.077 1.00 89.25 109 ALA A C 1
ATOM 848 O O . ALA A 1 109 ? 15.799 1.844 -24.188 1.00 89.25 109 ALA A O 1
ATOM 849 N N . ALA A 1 110 ? 14.787 3.045 -22.573 1.00 88.25 110 ALA A N 1
ATOM 850 C CA . ALA A 1 110 ? 14.812 4.323 -23.278 1.00 88.25 110 ALA A CA 1
ATOM 851 C C . ALA A 1 110 ? 16.250 4.785 -23.565 1.00 88.25 110 ALA A C 1
ATOM 853 O O . ALA A 1 110 ? 16.576 5.086 -24.712 1.00 88.25 110 ALA A O 1
ATOM 854 N N . HIS A 1 111 ? 17.143 4.727 -22.570 1.00 88.62 111 HIS A N 1
ATOM 855 C CA . HIS A 1 111 ? 18.549 5.107 -22.751 1.00 88.62 111 HIS A CA 1
ATOM 856 C C . HIS A 1 111 ? 19.276 4.230 -23.789 1.00 88.62 111 HIS A C 1
ATOM 858 O O . HIS A 1 111 ? 20.183 4.692 -24.478 1.00 88.62 111 HIS A O 1
ATOM 864 N N . ARG A 1 112 ? 18.915 2.947 -23.924 1.00 85.44 112 ARG A N 1
ATOM 865 C CA . ARG A 1 112 ? 19.524 2.067 -24.941 1.00 85.44 112 ARG A CA 1
ATOM 866 C C . ARG A 1 112 ? 19.130 2.452 -26.366 1.00 85.44 112 ARG A C 1
ATOM 868 O O . ARG A 1 112 ? 19.948 2.296 -27.266 1.00 85.44 112 ARG A O 1
ATOM 875 N N . LEU A 1 113 ? 17.901 2.926 -26.563 1.00 85.00 113 LEU A N 1
ATOM 876 C CA . LEU A 1 113 ? 17.416 3.350 -27.877 1.00 85.00 113 LEU A CA 1
ATOM 877 C C . LEU A 1 113 ? 18.079 4.654 -28.332 1.00 85.00 113 LEU A C 1
ATOM 879 O O . LEU A 1 113 ? 18.406 4.773 -29.508 1.00 85.00 113 LEU A O 1
ATOM 883 N N . ASP A 1 114 ? 18.323 5.580 -27.403 1.00 83.06 114 ASP A N 1
ATOM 884 C CA . ASP A 1 114 ? 18.985 6.859 -27.691 1.00 83.06 114 ASP A CA 1
ATOM 885 C C . ASP A 1 114 ? 20.424 6.644 -28.194 1.00 83.06 114 ASP A C 1
ATOM 887 O O . ASP A 1 114 ? 20.802 7.113 -29.264 1.00 83.06 114 ASP A O 1
ATOM 891 N N . VAL A 1 115 ? 21.183 5.777 -27.508 1.00 80.50 115 VAL A N 1
ATOM 892 C CA . VAL A 1 115 ? 22.548 5.398 -27.921 1.00 80.50 115 VAL A CA 1
ATOM 893 C C . VAL A 1 115 ? 22.568 4.766 -29.317 1.00 80.50 115 VAL A C 1
ATOM 895 O O . VAL A 1 115 ? 23.477 5.030 -30.100 1.00 80.50 115 VAL A O 1
ATOM 898 N N . GLN A 1 116 ? 21.574 3.939 -29.651 1.00 77.12 116 GLN A N 1
ATOM 899 C CA . GLN A 1 116 ? 21.516 3.293 -30.961 1.00 77.12 116 GLN A CA 1
ATOM 900 C C . GLN A 1 116 ? 21.177 4.289 -32.084 1.00 77.12 116 GLN A C 1
ATOM 902 O O . GLN A 1 116 ? 21.720 4.177 -33.182 1.00 77.12 116 GLN A O 1
ATOM 907 N N . HIS A 1 117 ? 20.328 5.285 -31.808 1.00 76.81 117 HIS A N 1
ATOM 908 C CA . HIS A 1 117 ? 20.003 6.334 -32.775 1.00 76.81 117 HIS A CA 1
ATOM 909 C C . HIS A 1 117 ? 21.229 7.189 -33.131 1.00 76.81 117 HIS A C 1
ATOM 911 O O . HIS A 1 117 ? 21.446 7.495 -34.307 1.00 76.81 117 HIS A O 1
ATOM 917 N N . ASP A 1 118 ? 22.070 7.497 -32.139 1.00 76.19 118 ASP A N 1
ATOM 918 C CA . ASP A 1 118 ? 23.326 8.222 -32.346 1.00 76.19 118 ASP A CA 1
ATOM 919 C C . ASP A 1 118 ? 24.331 7.421 -33.193 1.00 76.19 118 ASP A C 1
ATOM 921 O O . ASP A 1 118 ? 24.986 7.981 -34.079 1.00 76.19 118 ASP A O 1
ATOM 925 N N . GLU A 1 119 ? 24.443 6.103 -32.975 1.00 71.25 119 GLU A N 1
ATOM 926 C CA . GLU A 1 119 ? 25.336 5.244 -33.769 1.00 71.25 119 GLU A CA 1
ATOM 927 C C . GLU A 1 119 ? 24.889 5.129 -35.233 1.00 71.25 119 GLU A C 1
ATOM 929 O O . GLU A 1 119 ? 25.723 5.220 -36.142 1.00 71.25 119 GLU A O 1
ATOM 934 N N . ASP A 1 120 ? 23.585 4.988 -35.482 1.00 72.19 120 ASP A N 1
ATOM 935 C CA . ASP A 1 120 ? 23.038 4.912 -36.838 1.00 72.19 120 ASP A CA 1
ATOM 936 C C . ASP A 1 120 ? 23.223 6.244 -37.592 1.00 72.19 120 ASP A C 1
ATOM 938 O O . ASP A 1 120 ? 23.646 6.255 -38.755 1.00 72.19 120 ASP A O 1
ATOM 942 N N . GLN A 1 121 ? 23.000 7.382 -36.922 1.00 72.88 121 GLN A N 1
ATOM 943 C CA . GLN A 1 121 ? 23.175 8.711 -37.518 1.00 72.88 121 GLN A CA 1
ATOM 944 C C . GLN A 1 121 ? 24.652 9.028 -37.819 1.00 72.88 121 GLN A C 1
ATOM 946 O O . GLN A 1 121 ? 24.980 9.614 -38.863 1.00 72.88 121 GLN A O 1
ATOM 951 N N . PHE A 1 122 ? 25.569 8.593 -36.949 1.00 69.50 122 PHE A N 1
ATOM 952 C CA . PHE A 1 122 ? 27.007 8.724 -37.179 1.00 69.50 122 PHE A CA 1
ATOM 953 C C . PHE A 1 122 ? 27.497 7.788 -38.299 1.00 69.50 122 PHE A C 1
ATOM 955 O O . PHE A 1 122 ? 28.308 8.184 -39.147 1.00 69.50 122 PHE A O 1
ATOM 962 N N . GLY A 1 123 ? 26.970 6.561 -38.362 1.00 66.25 123 GLY A N 1
ATOM 963 C CA . GLY A 1 123 ? 27.281 5.585 -39.406 1.00 66.25 123 GLY A CA 1
ATOM 964 C C . GLY A 1 123 ? 26.912 6.067 -40.812 1.00 66.25 123 GLY A C 1
ATOM 965 O O . GLY A 1 123 ? 27.709 5.913 -41.744 1.00 66.25 123 GLY A O 1
ATOM 966 N N . ASP A 1 124 ? 25.754 6.708 -40.972 1.00 66.62 124 ASP A N 1
ATOM 967 C CA . ASP A 1 124 ? 25.284 7.185 -42.278 1.00 66.62 124 ASP A CA 1
ATOM 968 C C . ASP A 1 124 ? 26.036 8.441 -42.757 1.00 66.62 124 ASP A C 1
ATOM 970 O O . ASP A 1 124 ? 26.420 8.547 -43.926 1.00 66.62 124 ASP A O 1
ATOM 974 N N . SER A 1 125 ? 26.395 9.337 -41.830 1.00 67.88 125 SER A N 1
ATOM 975 C CA . SER A 1 125 ? 27.270 10.485 -42.125 1.00 67.88 125 SER A CA 1
ATOM 976 C C . SER A 1 125 ? 28.661 10.040 -42.593 1.00 67.88 125 SER A C 1
ATOM 978 O O . SER A 1 125 ? 29.232 10.610 -43.527 1.00 67.88 125 SER A O 1
ATOM 980 N N . THR A 1 126 ? 29.193 8.964 -42.003 1.00 61.50 126 THR A N 1
ATOM 981 C CA . THR A 1 126 ? 30.492 8.394 -42.394 1.00 61.50 126 THR A CA 1
ATOM 982 C C . THR A 1 126 ? 30.433 7.745 -43.784 1.00 61.50 126 THR A C 1
ATOM 984 O O . THR A 1 126 ? 31.388 7.844 -44.559 1.00 61.50 126 THR A O 1
ATOM 987 N N . ARG A 1 127 ? 29.298 7.130 -44.147 1.00 60.94 127 ARG A N 1
ATOM 988 C CA . ARG A 1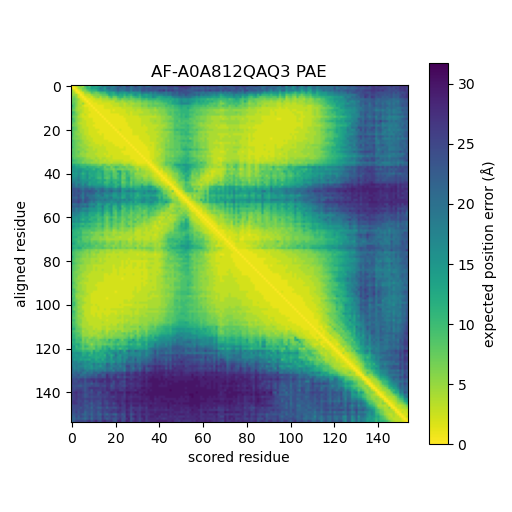 127 ? 29.065 6.577 -45.494 1.00 60.94 127 ARG A CA 1
ATOM 989 C C . ARG A 1 127 ? 28.951 7.672 -46.550 1.00 60.94 127 ARG A C 1
ATOM 991 O O . ARG A 1 127 ? 29.566 7.540 -47.606 1.00 60.94 127 ARG A O 1
ATOM 998 N N . HIS A 1 128 ? 28.274 8.779 -46.246 1.00 58.00 128 HIS A N 1
ATOM 999 C CA . HIS A 1 128 ? 28.211 9.936 -47.142 1.00 58.00 128 HIS A CA 1
ATOM 1000 C C . HIS A 1 128 ? 29.587 10.590 -47.374 1.00 58.00 128 HIS A C 1
ATOM 1002 O O . HIS A 1 128 ? 29.907 10.959 -48.509 1.00 58.00 128 HIS A O 1
ATOM 1008 N N . LEU A 1 129 ? 30.443 10.654 -46.348 1.00 55.59 129 LEU A N 1
ATOM 1009 C CA . LEU A 1 129 ? 31.829 11.133 -46.462 1.00 55.59 129 LEU A CA 1
ATOM 1010 C C . LEU A 1 129 ? 32.757 10.174 -47.232 1.00 55.59 129 LEU A C 1
ATOM 1012 O O . LEU A 1 129 ? 33.717 10.616 -47.869 1.00 55.59 129 LEU A O 1
ATOM 1016 N N . ALA A 1 130 ? 32.476 8.868 -47.237 1.00 57.16 130 ALA A N 1
ATOM 1017 C CA . ALA A 1 130 ? 33.248 7.891 -48.008 1.00 57.16 130 ALA A CA 1
ATOM 1018 C C . ALA A 1 130 ? 33.048 8.027 -49.533 1.00 57.16 130 ALA A C 1
ATOM 1020 O O . ALA A 1 130 ? 33.950 7.663 -50.291 1.00 57.16 130 ALA A O 1
ATOM 1021 N N . THR A 1 131 ? 31.922 8.602 -49.972 1.00 59.12 131 THR A N 1
ATOM 1022 C CA . THR A 1 131 ? 31.613 8.927 -51.379 1.00 59.12 131 THR A CA 1
ATOM 1023 C C . THR A 1 131 ? 32.221 10.238 -51.891 1.00 59.12 131 THR A C 1
ATOM 1025 O O . THR A 1 131 ? 32.134 10.510 -53.088 1.00 59.12 131 THR A O 1
ATOM 1028 N N . LEU A 1 132 ? 32.861 11.045 -51.039 1.00 55.75 132 LEU A N 1
ATOM 1029 C CA . LEU A 1 132 ? 33.571 12.248 -51.484 1.00 55.75 132 LEU A CA 1
ATOM 1030 C C . LEU A 1 132 ? 34.929 11.880 -52.121 1.00 55.75 132 LEU A C 1
ATOM 1032 O O . LEU A 1 132 ? 35.652 11.033 -51.578 1.00 55.75 132 LEU A O 1
ATOM 1036 N N . PRO A 1 133 ? 35.296 12.493 -53.267 1.00 55.34 133 PRO A N 1
ATOM 1037 C CA . PRO A 1 133 ? 36.551 12.223 -53.961 1.00 55.34 133 PRO A CA 1
ATOM 1038 C C . PRO A 1 133 ? 37.754 12.495 -53.048 1.00 55.34 133 PRO A C 1
ATOM 1040 O O . PRO A 1 133 ? 37.759 13.433 -52.257 1.00 55.34 133 PRO A O 1
ATOM 1043 N N . ALA A 1 134 ? 38.779 11.649 -53.166 1.00 55.28 134 ALA A N 1
ATOM 1044 C CA . ALA A 1 134 ? 39.881 11.443 -52.219 1.00 55.28 134 ALA A CA 1
ATOM 1045 C C . ALA A 1 134 ? 40.836 12.637 -51.958 1.00 55.28 134 ALA A C 1
ATOM 1047 O O . ALA A 1 134 ? 41.922 12.434 -51.419 1.00 55.28 134 ALA A O 1
ATOM 1048 N N . ALA A 1 135 ? 40.472 13.866 -52.324 1.00 54.16 135 ALA A N 1
ATOM 1049 C CA . ALA A 1 135 ? 41.370 15.017 -52.310 1.00 54.16 135 ALA A CA 1
ATOM 1050 C C . ALA A 1 135 ? 41.525 15.723 -50.942 1.00 54.16 135 ALA A C 1
ATOM 1052 O O . ALA A 1 135 ? 42.451 16.514 -50.805 1.00 54.16 135 ALA A O 1
ATOM 1053 N N . GLU A 1 136 ? 40.706 15.433 -49.919 1.00 53.78 136 GLU A N 1
ATOM 1054 C CA . GLU A 1 136 ? 40.718 16.202 -48.647 1.00 53.78 136 GLU A CA 1
ATOM 1055 C C . GLU A 1 136 ? 40.713 15.352 -47.351 1.00 53.78 136 GLU A C 1
ATOM 1057 O O . GLU A 1 136 ? 40.206 15.769 -46.314 1.00 53.78 136 GLU A O 1
ATOM 1062 N N . ARG A 1 137 ? 41.292 14.141 -47.348 1.00 48.94 137 ARG A N 1
ATOM 1063 C CA . ARG A 1 137 ? 41.267 13.222 -46.177 1.00 48.94 137 ARG A CA 1
ATOM 1064 C C . ARG A 1 137 ? 42.422 13.363 -45.166 1.00 48.94 137 ARG A C 1
ATOM 1066 O O . ARG A 1 137 ? 42.748 12.388 -44.494 1.00 48.94 137 ARG A O 1
ATOM 1073 N N . THR A 1 138 ? 43.074 14.518 -45.032 1.00 49.91 138 THR A N 1
ATOM 1074 C CA . THR A 1 138 ? 44.294 14.621 -44.195 1.00 49.91 138 THR A CA 1
ATOM 1075 C C . THR A 1 138 ? 44.146 15.263 -42.821 1.00 49.91 138 THR A C 1
ATOM 1077 O O . THR A 1 138 ? 45.107 15.205 -42.059 1.00 49.91 138 THR A O 1
ATOM 1080 N N . LEU A 1 139 ? 43.000 15.821 -42.424 1.00 49.41 139 LEU A N 1
ATOM 1081 C CA . LEU A 1 139 ? 42.938 16.544 -41.147 1.00 49.41 139 LEU A CA 1
ATOM 1082 C C . LEU A 1 139 ? 41.583 16.413 -40.442 1.00 49.41 139 LEU A C 1
ATOM 1084 O O . LEU A 1 139 ? 40.824 17.366 -40.466 1.00 49.41 139 LEU A O 1
ATOM 1088 N N . GLN A 1 140 ? 41.296 15.286 -39.772 1.00 41.09 140 GLN A N 1
ATOM 1089 C CA . GLN A 1 140 ? 40.671 15.312 -38.430 1.00 41.09 140 GLN A CA 1
ATOM 1090 C C . GLN A 1 140 ? 40.386 13.925 -37.838 1.00 41.09 140 GLN A C 1
ATOM 1092 O O . GLN A 1 140 ? 39.458 13.229 -38.232 1.00 41.09 140 GLN A O 1
ATOM 1097 N N . CYS A 1 141 ? 41.169 13.575 -36.818 1.00 42.81 141 CYS A N 1
ATOM 1098 C CA . CYS A 1 141 ? 40.776 12.895 -35.572 1.00 42.81 141 CYS A CA 1
ATOM 1099 C C . CYS A 1 141 ? 42.028 12.861 -34.660 1.00 42.81 141 CYS A C 1
ATOM 1101 O O . CYS A 1 141 ? 43.126 12.941 -35.221 1.00 42.81 141 CYS A O 1
ATOM 1103 N N . PRO A 1 142 ? 41.951 12.716 -33.310 1.00 57.44 142 PRO A N 1
ATOM 1104 C CA . PRO A 1 142 ? 41.017 11.800 -32.633 1.00 57.44 142 PRO A CA 1
ATOM 1105 C C . PRO A 1 142 ? 40.574 12.149 -31.180 1.00 57.44 142 PRO A C 1
ATOM 1107 O O . PRO A 1 142 ? 41.050 13.105 -30.571 1.00 57.44 142 PRO A O 1
ATOM 1110 N N . ARG A 1 143 ? 39.774 11.214 -30.621 1.00 45.59 143 ARG A N 1
ATOM 1111 C CA . ARG A 1 143 ? 39.535 10.803 -29.204 1.00 45.59 143 ARG A CA 1
ATOM 1112 C C . ARG A 1 143 ? 38.105 11.080 -28.728 1.00 45.59 143 ARG A C 1
ATOM 1114 O O . ARG A 1 143 ? 37.756 12.222 -28.489 1.00 45.59 143 ARG A O 1
ATOM 1121 N N . VAL A 1 144 ? 37.203 10.095 -28.641 1.00 55.00 144 VAL A N 1
ATOM 1122 C CA . VAL A 1 144 ? 37.227 8.820 -27.877 1.00 55.00 144 VAL A CA 1
ATOM 1123 C C . VAL A 1 144 ? 37.583 9.044 -26.407 1.00 55.00 144 VAL A C 1
ATOM 1125 O O . VAL A 1 144 ? 38.744 8.924 -26.016 1.00 55.00 144 VAL A O 1
ATOM 1128 N N . PHE A 1 145 ? 36.565 9.329 -25.593 1.00 47.34 145 PHE A N 1
ATOM 1129 C CA . PHE A 1 145 ? 36.606 9.113 -24.149 1.00 47.34 145 PHE A CA 1
ATOM 1130 C C . PHE A 1 145 ? 35.653 7.967 -23.796 1.00 47.34 145 PHE A C 1
ATOM 1132 O O . PHE A 1 145 ? 34.436 8.092 -23.847 1.00 47.34 145 PHE A O 1
ATOM 1139 N N . SER A 1 146 ? 36.263 6.824 -23.491 1.00 56.22 146 SER A N 1
ATOM 1140 C CA . SER A 1 146 ? 35.637 5.594 -23.018 1.00 56.22 146 SER A CA 1
ATOM 1141 C C . SER A 1 146 ? 35.325 5.732 -21.522 1.00 56.22 146 SER A C 1
ATOM 1143 O O . SER A 1 146 ? 36.239 5.828 -20.700 1.00 56.22 146 SER A O 1
ATOM 1145 N N . GLY A 1 147 ? 34.037 5.785 -21.174 1.00 56.28 147 GLY A N 1
ATOM 1146 C CA . GLY A 1 147 ? 33.546 5.759 -19.795 1.00 56.28 147 GLY A CA 1
ATOM 1147 C C . GLY A 1 147 ? 33.490 4.326 -19.266 1.00 56.28 147 GLY A C 1
ATOM 1148 O O . GLY A 1 147 ? 32.821 3.470 -19.837 1.00 56.28 147 GLY A O 1
ATOM 1149 N N . LYS A 1 148 ? 34.239 4.052 -18.195 1.00 57.25 148 LYS A N 1
ATOM 1150 C CA . LYS A 1 148 ? 34.388 2.729 -17.576 1.00 57.25 148 LYS A CA 1
ATOM 1151 C C . LYS A 1 148 ? 33.147 2.318 -16.779 1.00 57.25 148 LYS A C 1
ATOM 1153 O O . LYS A 1 148 ? 32.590 3.116 -16.032 1.00 57.25 148 LYS A O 1
ATOM 1158 N N . ALA A 1 149 ? 32.813 1.033 -16.880 1.00 55.75 149 ALA A N 1
ATOM 1159 C CA . ALA A 1 149 ? 31.848 0.331 -16.045 1.00 55.75 149 ALA A CA 1
ATOM 1160 C C . ALA A 1 149 ? 32.220 0.409 -14.552 1.00 55.75 149 ALA A C 1
ATOM 1162 O O . ALA A 1 149 ? 33.337 0.067 -14.156 1.00 55.75 149 ALA A O 1
ATOM 1163 N N . PHE A 1 150 ? 31.261 0.844 -13.738 1.00 56.62 150 PHE A N 1
ATOM 1164 C CA . PHE A 1 150 ? 31.326 0.845 -12.281 1.00 56.62 150 PHE A CA 1
ATOM 1165 C C . PHE A 1 150 ? 30.952 -0.553 -11.769 1.00 56.62 150 PHE A C 1
ATOM 1167 O O . PHE A 1 150 ? 29.842 -1.030 -12.004 1.00 56.62 150 PHE A O 1
ATOM 1174 N N . LYS A 1 151 ? 31.901 -1.234 -11.120 1.00 56.00 151 LYS A N 1
ATOM 1175 C CA . LYS A 1 151 ? 31.720 -2.552 -10.503 1.00 56.00 151 LYS A CA 1
ATOM 1176 C C . LYS A 1 151 ? 31.517 -2.333 -9.002 1.00 56.00 151 LYS A C 1
ATOM 1178 O O . LYS A 1 151 ? 32.387 -1.755 -8.358 1.00 56.00 151 LYS A O 1
ATOM 1183 N N . VAL A 1 152 ? 30.363 -2.739 -8.479 1.00 69.94 152 VAL A N 1
ATOM 1184 C CA . VAL A 1 152 ? 30.079 -2.757 -7.038 1.00 69.94 152 VAL A CA 1
ATOM 1185 C C . VAL A 1 152 ? 30.462 -4.139 -6.532 1.00 69.94 152 VAL A C 1
ATOM 1187 O O . VAL A 1 152 ? 29.821 -5.120 -6.903 1.00 69.94 152 VAL A O 1
ATOM 1190 N N . ASP A 1 153 ? 31.527 -4.207 -5.739 1.00 64.56 153 ASP A N 1
ATOM 1191 C CA . ASP A 1 153 ? 31.901 -5.413 -5.006 1.00 64.56 153 ASP A CA 1
ATOM 1192 C C . ASP A 1 153 ? 31.179 -5.406 -3.646 1.00 64.56 153 ASP A C 1
ATOM 1194 O O . ASP A 1 153 ? 31.226 -4.419 -2.907 1.00 64.56 153 ASP A O 1
ATOM 1198 N N . THR A 1 154 ? 30.460 -6.498 -3.384 1.00 70.12 154 THR A N 1
ATOM 1199 C CA . THR A 1 154 ? 29.860 -6.900 -2.096 1.00 70.12 154 THR A CA 1
ATOM 1200 C C . THR A 1 154 ? 30.895 -7.357 -1.085 1.00 70.12 154 THR A C 1
ATOM 1202 O O . THR A 1 154 ? 31.849 -8.049 -1.509 1.00 70.12 154 THR A O 1
#

Mean predicted aligned error: 12.43 Å

Solvent-accessible surface area (backbone atoms only — not comparable to full-atom values): 9307 Å² total; per-residue (Å²): 134,85,61,79,80,60,74,58,48,58,60,56,38,46,52,50,16,51,53,27,44,54,52,22,53,67,51,43,53,56,51,53,50,33,70,72,76,30,39,76,49,76,48,76,45,80,48,86,63,57,74,58,91,92,44,81,47,77,57,75,52,74,45,76,47,76,38,65,71,70,46,84,88,73,36,68,67,54,40,49,51,45,47,50,63,60,47,50,36,53,54,24,47,49,46,20,52,52,24,54,53,51,42,55,52,52,53,56,52,52,56,53,52,54,57,51,52,53,51,54,55,51,52,52,55,51,54,60,57,67,72,51,76,87,85,75,85,83,81,91,84,90,79,88,83,84,82,77,86,85,80,86,84,131